Protein AF-A0AAV8WNH9-F1 (afdb_monomer_lite)

Foldseek 3Di:
DVQVVLLVCLVPPQLVCCVVVPVVVCPPPPDQHDPVSLVSNLVSCLVVLVLVCLLVSLVSCVVVVVLVPVVNLVSSVCSCPVHDHDPDPVSNVSVVVSVVVNVVVVVVVVVVVVVVVD

pLDDT: mean 90.78, std 8.27, ran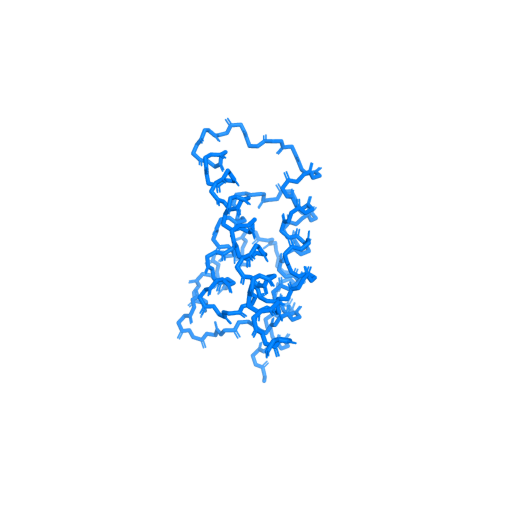ge [50.5, 96.81]

Organism: NCBI:txid1586634

InterPro domains:
  IPR037387 Pentatricopeptide repeat domain-containing protein 3 [PTHR16276] (3-113)

Secondary structure (DSSP, 8-state):
-HHHHHHHHHHHS-HHHIIIIIIHHHTTTT----HHHHHHHHHHHHHTT-GGGHHHHHHHHHHTTGGG-HHHHHHHHHHHHHSPPPSSHHHHHHHHHHHHHHHHHHHHHHHHHHHTT-

Radius of gyration: 15.32 Å; chains: 1; bounding box: 42×24×42 Å

Sequence (118 aa):
MIRHYFILLITYLPLEEFISEVYNKLVPNIYVPEPGVMNEVLNQVDLNGAIEYIPKLWSDMTIFDHTNRENLIDSILNIMVYNEPPTDPELRERFSYIGWDIYTKIENQNENRFNKLR

Structure (mmCIF, N/CA/C/O backbone):
data_AF-A0AAV8WNH9-F1
#
_entry.id   AF-A0AAV8WNH9-F1
#
loop_
_atom_site.group_PDB
_atom_site.id
_atom_site.type_symbol
_atom_site.label_atom_id
_atom_site.label_alt_id
_atom_site.label_comp_id
_atom_site.label_asym_id
_atom_site.label_entity_id
_atom_site.label_seq_id
_atom_site.pdbx_PDB_ins_code
_atom_site.Cartn_x
_atom_site.Cartn_y
_atom_site.Cartn_z
_atom_site.occupancy
_atom_site.B_iso_or_equiv
_atom_site.auth_seq_id
_atom_site.auth_comp_id
_atom_site.auth_asym_id
_atom_site.auth_atom_id
_atom_site.pdbx_PDB_model_num
ATOM 1 N N . MET A 1 1 ? -10.348 -9.939 -17.612 1.00 60.88 1 MET A N 1
ATOM 2 C CA . MET A 1 1 ? -9.156 -9.861 -18.491 1.00 60.88 1 MET A CA 1
ATOM 3 C C . MET A 1 1 ? -8.042 -9.009 -17.892 1.00 60.88 1 MET A C 1
ATOM 5 O O . MET A 1 1 ? -6.914 -9.476 -17.898 1.00 60.88 1 MET A O 1
ATOM 9 N N . ILE A 1 2 ? -8.340 -7.834 -17.320 1.00 79.00 2 ILE A N 1
ATOM 10 C CA . ILE A 1 2 ? -7.322 -6.900 -16.794 1.00 79.00 2 ILE A CA 1
ATOM 11 C C . ILE A 1 2 ? -6.476 -7.507 -15.660 1.00 79.00 2 ILE A C 1
ATOM 13 O O . ILE A 1 2 ? -5.259 -7.401 -15.717 1.00 79.00 2 ILE A O 1
ATOM 17 N N . ARG A 1 3 ? -7.079 -8.251 -14.718 1.00 86.94 3 ARG A N 1
ATOM 18 C CA . ARG A 1 3 ? -6.359 -8.948 -13.632 1.00 86.94 3 ARG A CA 1
ATOM 19 C C . ARG A 1 3 ? -5.139 -9.753 -14.094 1.00 86.94 3 ARG A C 1
ATOM 21 O O . ARG A 1 3 ? -4.051 -9.574 -13.567 1.00 86.94 3 ARG A O 1
ATOM 28 N N . HIS A 1 4 ? -5.316 -10.665 -15.054 1.00 87.81 4 HIS A N 1
ATOM 29 C CA . HIS A 1 4 ? -4.229 -11.551 -15.497 1.00 87.81 4 HIS A CA 1
ATOM 30 C C . HIS A 1 4 ? -3.116 -10.771 -16.193 1.00 87.81 4 HIS A C 1
ATOM 32 O O . HIS A 1 4 ? -1.948 -11.059 -15.976 1.00 87.81 4 HIS A O 1
ATOM 38 N N . TYR A 1 5 ? -3.482 -9.762 -16.985 1.00 89.56 5 TYR A N 1
ATOM 39 C CA . TYR A 1 5 ? -2.516 -8.868 -17.610 1.00 89.56 5 TYR A CA 1
ATOM 40 C C . TYR A 1 5 ? -1.720 -8.084 -16.559 1.00 89.56 5 TYR A C 1
ATOM 42 O O . TYR A 1 5 ? -0.500 -8.056 -16.614 1.00 89.56 5 TYR A O 1
ATOM 50 N N . PHE A 1 6 ? -2.396 -7.533 -15.551 1.00 92.56 6 PHE A N 1
ATOM 51 C CA . PHE A 1 6 ? -1.770 -6.787 -14.461 1.00 92.56 6 PHE A CA 1
ATOM 52 C C . PHE A 1 6 ? -0.798 -7.649 -13.641 1.00 92.56 6 PHE A C 1
ATOM 54 O O . PHE A 1 6 ? 0.304 -7.204 -13.338 1.00 92.56 6 PHE A O 1
ATOM 61 N N . ILE A 1 7 ? -1.176 -8.900 -13.347 1.00 92.00 7 ILE A N 1
ATOM 62 C CA . ILE A 1 7 ? -0.295 -9.873 -12.682 1.00 92.00 7 ILE A CA 1
ATOM 63 C C . ILE A 1 7 ? 0.932 -10.178 -13.549 1.00 92.00 7 ILE A C 1
ATOM 65 O O . ILE A 1 7 ? 2.043 -10.186 -13.044 1.00 92.00 7 ILE A O 1
ATOM 69 N N . LEU A 1 8 ? 0.767 -10.390 -14.859 1.00 93.81 8 LEU A N 1
ATOM 70 C CA . LEU A 1 8 ? 1.924 -10.602 -15.734 1.00 93.81 8 LEU A CA 1
ATOM 71 C C . LEU A 1 8 ? 2.872 -9.397 -15.698 1.00 93.81 8 LEU A C 1
ATOM 73 O O . LEU A 1 8 ? 4.078 -9.574 -15.579 1.00 93.81 8 LEU A O 1
ATOM 77 N N . LEU A 1 9 ? 2.341 -8.175 -15.750 1.00 94.94 9 LEU A N 1
ATOM 78 C CA . LEU A 1 9 ? 3.179 -6.980 -15.718 1.00 94.94 9 LEU A CA 1
ATOM 79 C C . LEU A 1 9 ? 3.977 -6.868 -14.420 1.00 94.94 9 LEU A C 1
ATOM 81 O O . LEU A 1 9 ? 5.172 -6.616 -14.489 1.00 94.94 9 LEU A O 1
ATOM 85 N N . ILE A 1 10 ? 3.363 -7.106 -13.260 1.00 94.38 10 ILE A N 1
ATOM 86 C CA . ILE A 1 10 ? 4.101 -7.009 -11.997 1.00 94.38 10 ILE A CA 1
ATOM 87 C C . ILE A 1 10 ? 5.125 -8.134 -11.808 1.00 94.38 10 ILE A C 1
ATOM 89 O O . ILE A 1 10 ? 6.139 -7.942 -11.152 1.00 94.38 10 ILE A O 1
ATOM 93 N N . THR A 1 11 ? 4.886 -9.304 -12.402 1.00 92.56 11 THR A N 1
ATOM 94 C CA . THR A 1 11 ? 5.839 -10.419 -12.352 1.00 92.56 11 THR A CA 1
ATOM 95 C C . THR A 1 11 ? 7.054 -10.197 -13.257 1.00 92.56 11 THR A C 1
ATOM 97 O O . THR A 1 11 ? 8.135 -10.686 -12.940 1.00 92.56 11 THR A O 1
ATOM 100 N N . TYR A 1 12 ? 6.890 -9.520 -14.399 1.00 93.31 12 TYR A N 1
ATOM 101 C CA . TYR A 1 12 ? 7.931 -9.450 -15.435 1.00 93.31 12 TYR A CA 1
ATOM 102 C C . TYR A 1 12 ? 8.578 -8.074 -15.614 1.00 93.31 12 TYR A C 1
ATOM 104 O O . TYR A 1 12 ? 9.650 -8.004 -16.215 1.00 93.31 12 TYR A O 1
ATOM 112 N N . LEU A 1 13 ? 7.962 -6.995 -15.130 1.00 94.94 13 LEU A N 1
ATOM 113 C CA . LEU A 1 13 ? 8.575 -5.670 -15.142 1.00 94.94 13 LEU A CA 1
ATOM 114 C C . LEU A 1 13 ? 9.360 -5.425 -13.846 1.00 94.94 13 LEU A C 1
ATOM 116 O O . LEU A 1 13 ? 8.938 -5.885 -12.783 1.00 94.94 13 LEU A O 1
ATOM 120 N N . PRO A 1 14 ? 10.458 -4.652 -13.898 1.00 95.75 14 PRO A N 1
ATOM 121 C CA . PRO A 1 14 ? 11.047 -4.068 -12.699 1.00 95.75 14 PRO A CA 1
ATOM 122 C C . PRO A 1 14 ? 9.987 -3.318 -11.882 1.00 95.75 14 PRO A C 1
ATOM 124 O O . PRO A 1 14 ? 9.134 -2.639 -12.457 1.00 95.75 14 PRO A O 1
ATOM 127 N N . LEU A 1 15 ? 10.048 -3.404 -10.548 1.00 96.00 15 LEU A N 1
ATOM 128 C CA . LEU A 1 15 ? 9.020 -2.826 -9.674 1.00 96.00 15 LEU A CA 1
ATOM 129 C C . LEU A 1 15 ? 8.806 -1.327 -9.931 1.00 96.00 15 LEU A C 1
ATOM 131 O O . LEU A 1 15 ? 7.669 -0.882 -10.049 1.00 96.00 15 LEU A O 1
ATOM 135 N N . GLU A 1 16 ? 9.885 -0.557 -10.063 1.00 95.69 16 GLU A N 1
ATOM 136 C CA . GLU A 1 16 ? 9.816 0.883 -10.334 1.00 95.69 16 GLU A CA 1
ATOM 137 C C . GLU A 1 16 ? 9.108 1.187 -11.668 1.00 95.69 16 GLU A C 1
ATOM 139 O O . GLU A 1 16 ? 8.245 2.069 -11.737 1.00 95.69 16 GLU A O 1
ATOM 144 N N . GLU A 1 17 ? 9.411 0.414 -12.717 1.00 96.69 17 GLU A N 1
ATOM 145 C CA . GLU A 1 17 ? 8.765 0.536 -14.029 1.00 96.69 17 GLU A CA 1
ATOM 146 C C . GLU A 1 17 ? 7.283 0.167 -13.931 1.00 96.69 17 GLU A C 1
ATOM 148 O O . GLU A 1 17 ? 6.419 0.906 -14.399 1.00 96.69 17 GLU A O 1
ATOM 153 N N . PHE A 1 18 ? 6.956 -0.932 -13.251 1.00 96.81 18 PHE A N 1
ATOM 154 C CA . PHE A 1 18 ? 5.571 -1.316 -13.014 1.00 96.81 18 PHE A CA 1
ATOM 155 C C . PHE A 1 18 ? 4.795 -0.220 -12.267 1.00 96.81 18 PHE A C 1
ATOM 157 O O . PHE A 1 18 ? 3.683 0.135 -12.667 1.00 96.81 18 PHE A O 1
ATOM 164 N N . ILE A 1 19 ? 5.362 0.344 -11.199 1.00 96.06 19 ILE A N 1
ATOM 165 C CA . ILE A 1 19 ? 4.686 1.373 -10.407 1.00 96.06 19 ILE A CA 1
ATOM 166 C C . ILE A 1 19 ? 4.431 2.628 -11.251 1.00 96.06 19 ILE A C 1
ATOM 168 O O . ILE A 1 19 ? 3.303 3.129 -11.288 1.00 96.06 19 ILE A O 1
ATOM 172 N N . SER A 1 20 ? 5.452 3.121 -11.950 1.00 95.50 20 SER A N 1
ATOM 173 C CA . SER A 1 20 ? 5.386 4.364 -12.727 1.00 95.50 20 SER A CA 1
ATOM 174 C C . SER A 1 20 ? 4.552 4.237 -14.006 1.00 95.50 20 SER A C 1
ATOM 176 O O . SER A 1 20 ? 3.688 5.079 -14.273 1.00 95.50 20 SER A O 1
ATOM 178 N N . GLU A 1 21 ? 4.753 3.168 -14.774 1.00 95.00 21 GLU A N 1
ATOM 179 C CA . GLU A 1 21 ? 4.173 3.017 -16.107 1.00 95.00 21 GLU A CA 1
ATOM 180 C C . GLU A 1 21 ? 2.825 2.294 -16.113 1.00 95.00 21 GLU A C 1
ATOM 182 O O . GLU A 1 21 ? 2.050 2.466 -17.058 1.00 95.00 21 GLU A O 1
ATOM 187 N N . VAL A 1 22 ? 2.515 1.523 -15.066 1.00 94.62 22 VAL A N 1
ATOM 188 C CA . VAL A 1 22 ? 1.311 0.683 -15.007 1.00 94.62 22 VAL A CA 1
ATOM 189 C C . VAL A 1 22 ? 0.431 1.067 -13.825 1.00 94.62 22 VAL A C 1
ATOM 191 O O . VAL A 1 22 ? -0.684 1.554 -14.026 1.00 94.62 22 VAL A O 1
ATOM 194 N N . TYR A 1 23 ? 0.910 0.868 -12.595 1.00 95.31 23 TYR A N 1
ATOM 195 C CA . TYR A 1 23 ? 0.093 1.016 -11.393 1.00 95.31 23 TYR A CA 1
ATOM 196 C C . TYR A 1 23 ? -0.454 2.441 -11.267 1.00 95.31 23 TYR A C 1
ATOM 198 O O . TYR A 1 23 ? -1.664 2.620 -11.183 1.00 95.31 23 TYR A O 1
ATOM 206 N N . ASN A 1 24 ? 0.400 3.463 -11.355 1.00 94.44 24 ASN A N 1
ATOM 207 C CA . ASN A 1 24 ? -0.003 4.864 -11.187 1.00 94.44 24 ASN A CA 1
ATOM 208 C C . ASN A 1 24 ? -0.914 5.390 -12.305 1.00 94.44 24 ASN A C 1
ATOM 210 O O . ASN A 1 24 ? -1.656 6.348 -12.094 1.00 94.44 24 ASN A O 1
ATOM 214 N N . LYS A 1 25 ? -0.864 4.786 -13.499 1.00 93.75 25 LYS A N 1
ATOM 215 C CA . LYS A 1 25 ? -1.727 5.176 -14.625 1.00 93.75 25 LYS A CA 1
ATOM 216 C C . LYS A 1 25 ? -3.097 4.517 -14.548 1.00 93.75 25 LYS A C 1
ATOM 218 O O . LYS A 1 25 ? -4.090 5.121 -14.948 1.00 93.75 25 LYS A O 1
ATOM 223 N N . LEU A 1 26 ? -3.149 3.277 -14.063 1.00 92.12 26 LEU A N 1
ATOM 224 C CA . LEU A 1 26 ? -4.381 2.497 -14.014 1.00 92.12 26 LEU A CA 1
ATOM 225 C C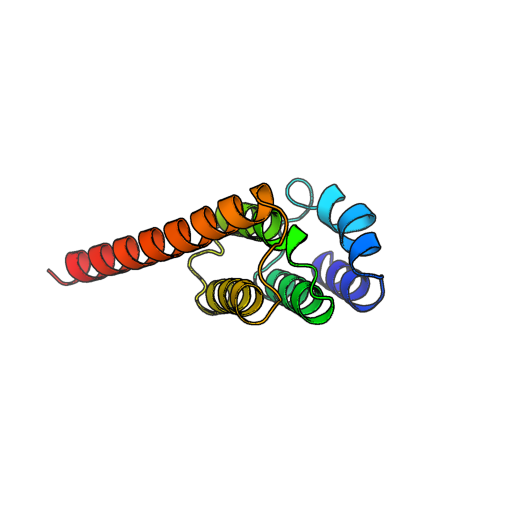 . LEU A 1 26 ? -5.129 2.660 -12.686 1.00 92.12 26 LEU A C 1
ATOM 227 O O . LEU A 1 26 ? -6.356 2.731 -12.686 1.00 92.12 26 LEU A O 1
ATOM 231 N N . VAL A 1 27 ? -4.421 2.737 -11.565 1.00 91.94 27 VAL A N 1
ATOM 232 C CA . VAL A 1 27 ? -4.989 2.795 -10.214 1.00 91.94 27 VAL A CA 1
ATOM 233 C C . VAL A 1 27 ? -4.949 4.243 -9.705 1.00 91.94 27 VAL A C 1
ATOM 235 O O . VAL A 1 27 ? -3.899 4.881 -9.785 1.00 91.94 27 VAL A O 1
ATOM 238 N N . PRO A 1 28 ? -6.051 4.797 -9.163 1.00 88.62 28 PRO A N 1
ATOM 239 C CA . PRO A 1 28 ? -7.335 4.142 -8.877 1.00 88.62 28 PRO A CA 1
ATOM 240 C C . PRO A 1 28 ? -8.389 4.270 -9.994 1.00 88.62 28 PRO A C 1
ATOM 242 O O . PRO A 1 28 ? -9.470 3.701 -9.884 1.00 88.62 28 PRO A O 1
ATOM 245 N N . ASN A 1 29 ? -8.117 5.046 -11.047 1.00 88.00 29 ASN A N 1
ATOM 246 C CA . ASN A 1 29 ? -9.170 5.584 -11.920 1.00 88.00 29 ASN A CA 1
ATOM 247 C C . ASN A 1 29 ? -9.699 4.610 -12.988 1.00 88.00 29 ASN A C 1
ATOM 249 O O . ASN A 1 29 ? -10.836 4.745 -13.432 1.00 88.00 29 ASN A O 1
ATOM 253 N N . ILE A 1 30 ? -8.872 3.669 -13.444 1.00 88.81 30 ILE A N 1
ATOM 254 C CA . ILE A 1 30 ? -9.176 2.743 -14.550 1.00 88.81 30 ILE A CA 1
ATOM 255 C C . ILE A 1 30 ? -9.358 1.317 -14.024 1.00 88.81 30 ILE A C 1
ATOM 257 O O . ILE A 1 30 ? -10.143 0.540 -14.569 1.00 88.81 30 ILE A O 1
ATOM 261 N N . TYR A 1 31 ? -8.632 0.960 -12.968 1.00 89.50 31 TYR A N 1
ATOM 262 C CA . TYR A 1 31 ? -8.628 -0.376 -12.400 1.00 89.50 31 TYR A CA 1
ATOM 263 C C . TYR A 1 31 ? -8.517 -0.326 -10.878 1.00 89.50 31 TYR A C 1
ATOM 265 O O . TYR A 1 31 ? -7.671 0.376 -10.328 1.00 89.50 31 TYR A O 1
ATOM 273 N N . VAL A 1 32 ? -9.357 -1.122 -10.217 1.00 91.88 32 VAL A N 1
ATOM 274 C CA . VAL A 1 32 ? -9.292 -1.386 -8.779 1.00 91.88 32 VAL A CA 1
ATOM 275 C C . VAL A 1 32 ? -8.738 -2.800 -8.599 1.00 91.88 32 VAL A C 1
ATOM 277 O O . VAL A 1 32 ? -9.438 -3.756 -8.947 1.00 91.88 32 VAL A O 1
ATOM 280 N N . PRO A 1 33 ? -7.499 -2.965 -8.103 1.00 92.12 33 PRO A N 1
ATOM 281 C CA . PRO A 1 33 ? -6.913 -4.287 -7.933 1.00 92.12 33 PRO A CA 1
ATOM 282 C C . PRO A 1 33 ? -7.694 -5.125 -6.914 1.00 92.12 33 PRO A C 1
ATOM 284 O O . PRO A 1 33 ? -8.023 -4.656 -5.819 1.00 92.12 33 PRO A O 1
ATOM 287 N N . GLU A 1 34 ? -7.979 -6.389 -7.247 1.00 92.06 34 GLU A N 1
ATOM 288 C CA . GLU A 1 34 ? -8.583 -7.307 -6.280 1.00 92.06 34 GLU A CA 1
ATOM 289 C C . GLU A 1 34 ? -7.590 -7.625 -5.144 1.00 92.06 34 GLU A C 1
ATOM 291 O O . GLU A 1 34 ? -6.377 -7.528 -5.350 1.00 92.06 34 GLU A O 1
ATOM 296 N N . PRO A 1 35 ? -8.053 -8.089 -3.966 1.00 92.31 35 PRO A N 1
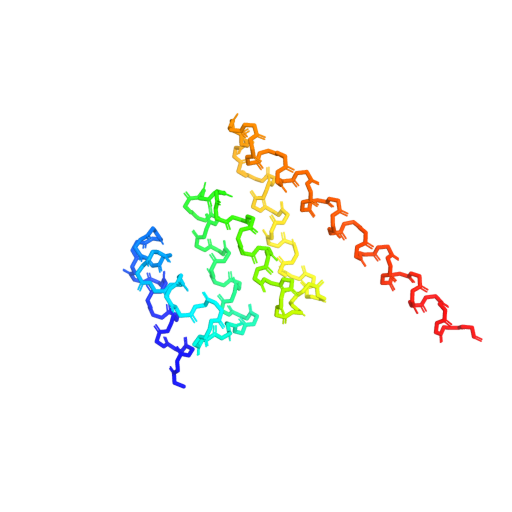ATOM 297 C CA . PRO A 1 35 ? -7.175 -8.352 -2.823 1.00 92.31 35 PRO A CA 1
ATOM 298 C C . PRO A 1 35 ? -5.970 -9.244 -3.145 1.00 92.31 35 PRO A C 1
ATOM 300 O O . PRO A 1 35 ? -4.866 -8.985 -2.683 1.00 92.31 35 PRO A O 1
ATOM 303 N N . GLY A 1 36 ? -6.155 -10.274 -3.977 1.00 92.00 36 GLY A N 1
ATOM 304 C CA . GLY A 1 36 ? -5.055 -11.152 -4.385 1.00 92.00 36 GLY A CA 1
ATOM 305 C C . GLY A 1 36 ? -4.014 -10.461 -5.272 1.00 92.00 36 GLY A C 1
ATOM 306 O O . GLY A 1 36 ? -2.841 -10.801 -5.197 1.00 92.00 36 GLY A O 1
ATOM 307 N N . VAL A 1 37 ? -4.425 -9.481 -6.083 1.00 93.50 37 VAL A N 1
ATOM 308 C CA . VAL A 1 37 ? -3.498 -8.665 -6.881 1.00 93.50 37 VAL A CA 1
ATOM 309 C C . VAL A 1 37 ? -2.770 -7.672 -5.988 1.00 93.50 37 VAL A C 1
ATOM 311 O O . VAL A 1 37 ? -1.561 -7.539 -6.118 1.00 93.50 37 VAL A O 1
ATOM 314 N N . MET A 1 38 ? -3.469 -7.028 -5.046 1.00 95.19 38 MET A N 1
ATOM 315 C CA . MET A 1 38 ? -2.810 -6.171 -4.054 1.00 95.19 38 MET A CA 1
ATOM 316 C C . MET A 1 38 ? -1.775 -6.937 -3.240 1.00 95.19 38 MET A C 1
ATOM 318 O O . MET A 1 38 ? -0.696 -6.412 -2.996 1.00 95.19 38 MET A O 1
ATOM 322 N N . ASN A 1 39 ? -2.068 -8.182 -2.864 1.00 94.75 39 ASN A N 1
ATOM 323 C CA . ASN A 1 39 ? -1.103 -9.011 -2.157 1.00 94.75 39 ASN A CA 1
ATOM 324 C C . ASN A 1 39 ? 0.159 -9.262 -2.993 1.00 94.75 39 ASN A C 1
ATOM 326 O O . ASN A 1 39 ? 1.258 -9.182 -2.464 1.00 94.75 39 ASN A O 1
ATOM 330 N N . GLU A 1 40 ? 0.014 -9.514 -4.297 1.00 94.94 40 GLU A N 1
ATOM 331 C CA . GLU A 1 40 ? 1.168 -9.648 -5.193 1.00 94.94 40 GLU A CA 1
ATOM 332 C C . GLU A 1 40 ? 1.967 -8.340 -5.284 1.00 94.94 40 GLU A C 1
ATOM 334 O O . GLU A 1 40 ? 3.191 -8.370 -5.242 1.00 94.94 40 GLU A O 1
ATOM 339 N N . VAL A 1 41 ? 1.292 -7.185 -5.321 1.00 96.38 41 VAL A N 1
ATOM 340 C CA . VAL A 1 41 ? 1.962 -5.873 -5.280 1.00 96.38 41 VAL A CA 1
ATOM 341 C C . VAL A 1 41 ? 2.777 -5.698 -4.006 1.00 96.38 41 VAL A C 1
ATOM 343 O O . VAL A 1 41 ? 3.943 -5.321 -4.079 1.00 96.38 41 VAL A O 1
ATOM 346 N N . LEU A 1 42 ? 2.193 -6.015 -2.852 1.00 96.69 42 LEU A N 1
ATOM 347 C CA . LEU A 1 42 ? 2.885 -5.936 -1.567 1.00 96.69 42 LEU A CA 1
ATOM 348 C C . LEU A 1 42 ? 4.072 -6.901 -1.500 1.00 96.69 42 LEU A C 1
ATOM 350 O O . LEU A 1 42 ? 5.144 -6.498 -1.063 1.00 96.69 42 LEU A O 1
ATOM 354 N N . ASN A 1 43 ? 3.916 -8.129 -2.000 1.00 95.56 43 ASN A N 1
ATOM 355 C CA . ASN A 1 43 ? 5.008 -9.099 -2.064 1.00 95.56 43 ASN A CA 1
ATOM 356 C C . ASN A 1 43 ? 6.185 -8.573 -2.894 1.00 95.56 43 ASN A C 1
ATOM 358 O O . ASN A 1 43 ? 7.332 -8.692 -2.479 1.00 95.56 43 ASN A O 1
ATOM 362 N N . GLN A 1 44 ? 5.918 -7.978 -4.059 1.00 96.19 44 GLN A N 1
ATOM 363 C CA . GLN A 1 44 ? 6.981 -7.422 -4.897 1.00 96.19 44 GLN A CA 1
ATOM 364 C C . GLN A 1 44 ? 7.649 -6.214 -4.234 1.00 96.19 44 GLN A C 1
ATOM 366 O O . GLN A 1 44 ? 8.867 -6.080 -4.317 1.00 96.19 44 GLN A O 1
ATOM 371 N N . VAL A 1 45 ? 6.893 -5.371 -3.527 1.00 96.31 45 VAL A N 1
ATOM 372 C CA . VAL A 1 45 ? 7.463 -4.278 -2.722 1.00 96.31 45 VAL A CA 1
ATOM 373 C C . VAL A 1 45 ? 8.395 -4.807 -1.635 1.00 96.31 45 VAL A C 1
ATOM 375 O O . VAL A 1 45 ? 9.506 -4.298 -1.511 1.00 96.31 45 VAL A O 1
ATOM 378 N N . ASP A 1 46 ? 7.977 -5.841 -0.905 1.00 95.50 46 ASP A N 1
ATOM 379 C CA . ASP A 1 46 ? 8.786 -6.463 0.147 1.00 95.50 46 ASP A CA 1
ATOM 380 C C . ASP A 1 46 ? 10.086 -7.054 -0.411 1.00 95.50 46 ASP A C 1
ATOM 382 O O . ASP A 1 46 ? 11.177 -6.753 0.064 1.00 95.50 46 ASP A O 1
ATOM 386 N N . LEU A 1 47 ? 9.987 -7.824 -1.501 1.00 94.44 47 LEU A N 1
ATOM 387 C CA . LEU A 1 47 ? 11.138 -8.453 -2.157 1.00 94.44 47 LEU A CA 1
ATOM 388 C C . LEU A 1 47 ? 12.182 -7.444 -2.650 1.00 94.44 47 LEU A C 1
ATOM 390 O O . LEU A 1 47 ? 13.365 -7.775 -2.719 1.00 94.44 47 LEU A O 1
ATOM 394 N N . ASN A 1 48 ? 11.750 -6.235 -3.013 1.00 94.56 48 ASN A N 1
ATOM 395 C CA . ASN A 1 48 ? 12.632 -5.164 -3.474 1.00 94.56 48 ASN A CA 1
ATOM 396 C C . ASN A 1 48 ? 13.040 -4.199 -2.346 1.00 94.56 48 ASN A C 1
ATOM 398 O O . ASN A 1 48 ? 13.817 -3.283 -2.602 1.00 94.56 48 ASN A O 1
ATOM 402 N N . GLY A 1 49 ? 12.514 -4.365 -1.127 1.00 93.19 49 GLY A N 1
ATOM 403 C CA . GLY A 1 49 ? 12.721 -3.436 -0.014 1.00 93.19 49 GLY A CA 1
ATOM 404 C C . GLY A 1 49 ? 12.236 -2.008 -0.289 1.00 93.19 49 GLY A C 1
ATOM 405 O O . GLY A 1 49 ? 12.728 -1.060 0.321 1.00 93.19 49 GLY A O 1
ATOM 406 N N . ALA A 1 50 ? 11.283 -1.839 -1.212 1.00 94.69 50 ALA A N 1
ATOM 407 C CA . ALA A 1 50 ? 10.839 -0.543 -1.729 1.00 94.69 50 ALA A CA 1
ATOM 408 C C . ALA A 1 50 ? 9.761 0.100 -0.835 1.00 94.69 50 ALA A C 1
ATOM 410 O O . ALA A 1 50 ? 8.618 0.360 -1.239 1.00 94.69 50 ALA A O 1
ATOM 411 N N . ILE A 1 51 ? 10.120 0.305 0.432 1.00 95.62 51 ILE A N 1
ATOM 412 C CA . ILE A 1 51 ? 9.240 0.774 1.509 1.00 95.62 51 ILE A CA 1
ATOM 413 C C . ILE A 1 51 ? 8.587 2.139 1.232 1.00 95.62 51 ILE A C 1
ATOM 415 O O . ILE A 1 51 ? 7.538 2.452 1.800 1.00 95.62 51 ILE A O 1
ATOM 419 N N . GLU A 1 52 ? 9.151 2.942 0.331 1.00 95.38 52 GLU A N 1
ATOM 420 C CA . GLU A 1 52 ? 8.622 4.233 -0.108 1.00 95.38 52 GLU A CA 1
ATOM 421 C C . GLU A 1 52 ? 7.236 4.140 -0.764 1.00 95.38 52 GLU A C 1
ATOM 423 O O . GLU A 1 52 ? 6.476 5.113 -0.744 1.00 95.38 52 GLU A O 1
ATOM 428 N N . TYR A 1 53 ? 6.863 2.974 -1.303 1.00 96.50 53 TYR A N 1
ATOM 429 C CA . TYR A 1 53 ? 5.556 2.775 -1.932 1.00 96.50 53 TYR A CA 1
ATOM 430 C C . TYR A 1 53 ? 4.443 2.441 -0.929 1.00 96.50 53 TYR A C 1
ATOM 432 O O . TYR A 1 53 ? 3.261 2.605 -1.249 1.00 96.50 53 TYR A O 1
ATOM 440 N N . ILE A 1 54 ? 4.786 2.046 0.302 1.00 96.69 54 ILE A N 1
ATOM 441 C CA . ILE A 1 54 ? 3.820 1.611 1.323 1.00 96.69 54 ILE A CA 1
ATOM 442 C C . ILE A 1 54 ? 2.743 2.657 1.636 1.00 96.69 54 ILE A C 1
ATOM 444 O O . ILE A 1 54 ? 1.566 2.288 1.639 1.00 96.69 54 ILE A O 1
ATOM 448 N N . PRO A 1 55 ? 3.051 3.958 1.820 1.00 96.31 55 PRO A N 1
ATOM 449 C CA . PRO A 1 55 ? 2.016 4.946 2.116 1.00 96.31 55 PRO A CA 1
ATOM 450 C C . PRO A 1 55 ? 0.973 5.083 1.007 1.00 96.31 55 PRO A C 1
ATOM 452 O O . PRO A 1 55 ? -0.217 5.242 1.288 1.00 96.31 55 PRO A O 1
ATOM 455 N N . LYS A 1 56 ? 1.400 4.983 -0.257 1.00 95.62 56 LYS A N 1
ATOM 456 C CA . LYS A 1 56 ? 0.476 5.018 -1.390 1.00 95.62 56 LYS A CA 1
ATOM 457 C C . LYS A 1 56 ? -0.400 3.766 -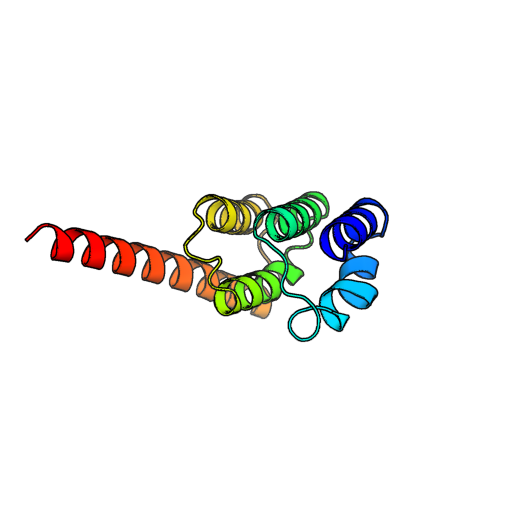1.418 1.00 95.62 56 LYS A C 1
ATOM 459 O O . LYS A 1 56 ? -1.614 3.887 -1.552 1.00 95.62 56 LYS A O 1
ATOM 464 N N . LEU A 1 57 ? 0.200 2.586 -1.260 1.00 96.44 57 LEU A N 1
ATOM 465 C CA . LEU A 1 57 ? -0.535 1.320 -1.280 1.00 96.44 57 LEU A CA 1
ATOM 466 C C . LEU A 1 57 ? -1.534 1.221 -0.120 1.00 96.44 57 LEU A C 1
ATOM 468 O O . LEU A 1 57 ? -2.659 0.776 -0.334 1.00 96.44 57 LEU A O 1
ATOM 472 N N . TRP A 1 58 ? -1.180 1.711 1.072 1.00 96.69 58 TRP A N 1
ATOM 473 C CA . TRP A 1 58 ? -2.107 1.816 2.202 1.00 96.69 58 TRP A CA 1
ATOM 474 C C . TRP A 1 58 ? -3.298 2.733 1.900 1.00 96.69 58 TRP A C 1
ATOM 476 O O . TRP A 1 58 ? -4.449 2.387 2.185 1.00 96.69 58 TRP A O 1
ATOM 486 N N . SER A 1 59 ? -3.034 3.898 1.299 1.00 95.12 59 SER A N 1
ATOM 487 C CA . SER A 1 59 ? -4.086 4.835 0.898 1.00 95.12 59 SER A CA 1
ATOM 488 C C . SER A 1 59 ? -5.043 4.197 -0.110 1.00 95.12 59 SER A C 1
ATOM 490 O O . SER A 1 59 ? -6.256 4.218 0.104 1.00 95.12 59 SER A O 1
ATOM 492 N N . ASP A 1 60 ? -4.507 3.550 -1.145 1.00 95.12 60 ASP A N 1
ATOM 493 C CA . ASP A 1 60 ? -5.303 2.848 -2.151 1.00 95.12 60 ASP A CA 1
ATOM 494 C C . ASP A 1 60 ? -6.121 1.705 -1.511 1.00 95.12 60 ASP A C 1
ATOM 496 O O . ASP A 1 60 ? -7.326 1.602 -1.736 1.00 95.12 60 ASP A O 1
ATOM 500 N N . MET A 1 61 ? -5.521 0.896 -0.628 1.00 95.06 61 MET A N 1
ATOM 501 C CA . MET A 1 61 ? -6.233 -0.150 0.124 1.00 95.06 61 MET A CA 1
ATOM 502 C C . MET A 1 61 ? -7.372 0.400 0.984 1.00 95.06 61 MET A C 1
ATOM 504 O O . MET A 1 61 ? -8.419 -0.239 1.091 1.00 95.06 61 MET A O 1
ATOM 508 N N . THR A 1 62 ? -7.183 1.572 1.590 1.00 93.50 62 THR A N 1
ATOM 509 C CA . THR A 1 62 ? -8.220 2.247 2.379 1.00 93.50 62 THR A CA 1
ATOM 510 C C . THR A 1 62 ? -9.367 2.725 1.492 1.00 93.50 62 THR A C 1
ATOM 512 O O . THR A 1 62 ? -10.527 2.528 1.846 1.00 93.50 62 THR A O 1
ATOM 515 N N . ILE A 1 63 ? -9.063 3.291 0.319 1.00 92.25 63 ILE A N 1
ATOM 516 C CA . ILE A 1 63 ? -10.067 3.725 -0.667 1.00 92.25 63 ILE A CA 1
ATOM 517 C C . ILE A 1 63 ? -10.881 2.532 -1.188 1.00 92.25 63 ILE A C 1
ATOM 519 O O . ILE A 1 63 ? -12.084 2.655 -1.415 1.00 92.25 63 ILE A O 1
ATOM 523 N N . PHE A 1 64 ? -10.244 1.373 -1.359 1.00 90.94 64 PHE A N 1
ATOM 524 C CA . PHE A 1 64 ? -10.879 0.166 -1.895 1.00 90.94 64 PHE A CA 1
ATOM 525 C C . PHE A 1 64 ? -11.534 -0.736 -0.839 1.00 90.94 64 PHE A C 1
ATOM 527 O O . PHE A 1 64 ? -11.991 -1.824 -1.184 1.00 90.94 64 PHE A O 1
ATOM 534 N N . ASP A 1 65 ? -11.585 -0.304 0.426 1.00 89.38 65 ASP A N 1
ATOM 535 C CA . ASP A 1 65 ? -12.114 -1.077 1.563 1.00 89.38 65 ASP A CA 1
ATOM 536 C C . ASP A 1 65 ? -11.431 -2.452 1.756 1.00 89.38 65 ASP A C 1
ATOM 538 O O . ASP A 1 65 ? -12.006 -3.429 2.245 1.00 89.38 65 ASP A O 1
ATOM 542 N N . HIS A 1 66 ? -10.143 -2.534 1.407 1.00 89.56 66 HIS A N 1
ATOM 543 C CA . HIS A 1 66 ? -9.313 -3.720 1.646 1.00 89.56 66 HIS A CA 1
ATOM 544 C C . HIS A 1 66 ? -8.796 -3.798 3.087 1.00 89.56 66 HIS A C 1
ATOM 546 O O . HIS A 1 66 ? -8.244 -4.820 3.486 1.00 89.56 66 HIS A O 1
ATOM 552 N N . THR A 1 67 ? -9.024 -2.767 3.907 1.00 84.25 67 THR A N 1
ATOM 553 C CA . THR A 1 67 ? -8.549 -2.687 5.301 1.00 84.25 67 THR A CA 1
ATOM 554 C C . THR A 1 67 ? -9.295 -3.600 6.280 1.00 84.25 67 THR A C 1
ATOM 556 O O . THR A 1 67 ? -8.997 -3.597 7.465 1.00 84.25 67 THR A O 1
ATOM 559 N N . ASN A 1 68 ? -10.265 -4.391 5.817 1.00 85.12 68 ASN A N 1
ATOM 560 C CA . ASN A 1 68 ? -10.898 -5.450 6.618 1.00 85.12 68 ASN A CA 1
ATOM 561 C C . ASN A 1 68 ? -10.254 -6.831 6.382 1.00 85.12 68 ASN A C 1
ATOM 563 O O . ASN A 1 68 ? -10.700 -7.834 6.938 1.00 85.12 68 ASN A O 1
ATOM 567 N N . ARG A 1 69 ? -9.246 -6.908 5.505 1.00 89.00 69 ARG A N 1
ATOM 568 C CA . ARG A 1 69 ? -8.533 -8.139 5.158 1.00 89.00 69 ARG A CA 1
ATOM 569 C C . ARG A 1 69 ? -7.262 -8.233 5.996 1.00 89.00 69 ARG A C 1
ATOM 571 O O . ARG A 1 69 ? -6.259 -7.613 5.653 1.00 89.00 69 ARG A O 1
ATOM 578 N N . GLU A 1 70 ? -7.316 -9.025 7.066 1.00 89.19 70 GLU A N 1
ATOM 579 C CA . GLU A 1 70 ? -6.195 -9.226 8.002 1.00 89.19 70 GLU A CA 1
ATOM 580 C C . GLU A 1 70 ? -4.892 -9.564 7.265 1.00 89.19 70 GLU A C 1
ATOM 582 O O . GLU A 1 70 ? -3.886 -8.905 7.483 1.00 89.19 70 GLU A O 1
ATOM 587 N N . ASN A 1 71 ? -4.939 -10.449 6.265 1.00 92.56 71 ASN A N 1
ATOM 588 C CA . ASN A 1 71 ? -3.758 -10.829 5.489 1.00 92.56 71 ASN A CA 1
ATOM 589 C C . ASN A 1 71 ? -3.064 -9.654 4.772 1.00 92.56 71 ASN A C 1
ATOM 591 O O . ASN A 1 71 ? -1.851 -9.676 4.623 1.00 92.56 71 ASN A O 1
ATOM 595 N N . LEU A 1 72 ? -3.807 -8.644 4.304 1.00 94.31 72 LEU A N 1
ATOM 596 C CA . LEU A 1 72 ? -3.202 -7.479 3.650 1.00 94.31 72 LEU A CA 1
ATOM 597 C C . LEU A 1 72 ? -2.644 -6.483 4.671 1.00 94.31 72 LEU A C 1
ATOM 599 O O . LEU A 1 72 ? -1.627 -5.846 4.405 1.00 94.31 72 LEU A O 1
ATOM 603 N N . ILE A 1 73 ? -3.295 -6.355 5.831 1.00 95.00 73 ILE A N 1
ATOM 604 C CA . ILE A 1 73 ? -2.780 -5.557 6.951 1.00 95.00 73 ILE A CA 1
ATOM 605 C C . ILE A 1 73 ? -1.475 -6.169 7.463 1.00 95.00 73 ILE A C 1
ATOM 607 O O . ILE A 1 73 ? -0.491 -5.451 7.624 1.00 95.00 73 ILE A O 1
ATOM 611 N N . ASP A 1 74 ? -1.451 -7.489 7.648 1.00 94.19 74 ASP A N 1
ATOM 612 C CA . ASP A 1 74 ? -0.267 -8.227 8.080 1.00 94.19 74 ASP A CA 1
ATOM 613 C C . ASP A 1 74 ? 0.887 -8.029 7.096 1.00 94.19 74 ASP A C 1
ATOM 615 O O . ASP A 1 74 ? 2.001 -7.740 7.520 1.00 94.19 74 ASP A O 1
ATOM 619 N N . SER A 1 75 ? 0.632 -8.101 5.783 1.00 95.50 75 SER A N 1
ATOM 620 C CA . SER A 1 75 ? 1.654 -7.819 4.768 1.00 95.50 75 SER A CA 1
ATOM 621 C C . SER A 1 75 ? 2.222 -6.400 4.887 1.00 95.50 75 SER A C 1
ATOM 623 O O . SER A 1 75 ? 3.437 -6.237 4.859 1.00 95.50 75 SER A O 1
ATOM 625 N N . ILE A 1 76 ? 1.382 -5.373 5.078 1.00 95.75 76 ILE A N 1
ATOM 626 C CA . ILE A 1 76 ? 1.850 -3.989 5.286 1.00 95.75 76 ILE A CA 1
ATOM 627 C C . ILE A 1 76 ? 2.732 -3.891 6.537 1.00 95.75 76 ILE A C 1
ATOM 629 O O . ILE A 1 76 ? 3.836 -3.351 6.469 1.00 95.75 76 ILE A O 1
ATOM 633 N N . LEU A 1 77 ? 2.267 -4.425 7.669 1.00 95.12 77 LEU A N 1
ATOM 634 C CA . LEU A 1 77 ? 3.008 -4.380 8.931 1.00 95.12 77 LEU A CA 1
ATOM 635 C C . LEU A 1 77 ? 4.336 -5.136 8.838 1.00 95.12 77 LEU A C 1
ATOM 637 O O . LEU A 1 77 ? 5.356 -4.632 9.304 1.00 95.12 77 LEU A O 1
ATOM 641 N N . ASN A 1 78 ? 4.341 -6.305 8.196 1.00 95.00 78 ASN A N 1
ATOM 642 C CA . ASN A 1 78 ? 5.548 -7.091 7.968 1.00 95.00 78 ASN A CA 1
ATOM 643 C C . ASN A 1 78 ? 6.570 -6.301 7.149 1.00 95.00 78 ASN A C 1
ATOM 645 O O . ASN A 1 78 ? 7.723 -6.209 7.564 1.00 95.00 78 ASN A O 1
ATOM 649 N N . I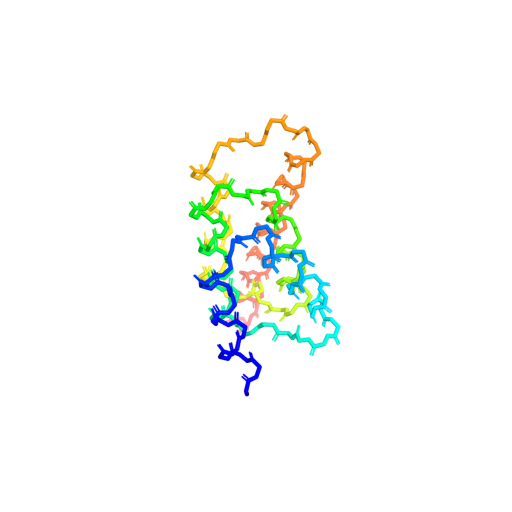LE A 1 79 ? 6.149 -5.653 6.058 1.00 95.69 79 ILE A N 1
ATOM 650 C CA . ILE A 1 79 ? 7.049 -4.818 5.250 1.00 95.69 79 ILE A CA 1
ATOM 651 C C . ILE A 1 79 ? 7.632 -3.685 6.098 1.00 95.69 79 ILE A C 1
ATOM 653 O O . ILE A 1 79 ? 8.836 -3.441 6.050 1.00 95.69 79 ILE A O 1
ATOM 657 N N . MET A 1 80 ? 6.807 -3.021 6.913 1.00 93.62 80 MET A N 1
ATOM 658 C CA . MET A 1 80 ? 7.253 -1.918 7.770 1.00 93.62 80 MET A CA 1
ATOM 659 C C . MET A 1 80 ? 8.246 -2.345 8.863 1.00 93.62 80 MET A C 1
ATOM 661 O O . MET A 1 80 ? 9.035 -1.514 9.307 1.00 93.62 80 MET A O 1
ATOM 665 N N . VAL A 1 81 ? 8.185 -3.598 9.328 1.00 92.19 81 VAL A N 1
ATOM 666 C CA . VAL A 1 81 ? 9.006 -4.112 10.439 1.00 92.19 81 VAL A CA 1
ATOM 667 C C . VAL A 1 81 ? 10.276 -4.812 9.959 1.00 92.19 81 VAL A C 1
ATOM 669 O O . VAL A 1 81 ? 11.318 -4.671 10.597 1.00 92.19 81 VAL A O 1
ATOM 672 N N . TYR A 1 82 ? 10.194 -5.596 8.883 1.00 91.19 82 TYR A N 1
ATOM 673 C CA . TYR A 1 82 ? 11.312 -6.422 8.418 1.00 91.19 82 TYR A CA 1
ATOM 674 C C . TYR A 1 82 ? 12.293 -5.680 7.512 1.00 91.19 82 TYR A C 1
ATOM 676 O O . TYR A 1 82 ? 13.430 -6.128 7.368 1.00 91.19 82 TYR A O 1
ATOM 684 N N . ASN A 1 83 ? 11.887 -4.547 6.941 1.00 89.75 83 ASN A N 1
ATOM 685 C CA . ASN A 1 83 ? 12.779 -3.688 6.172 1.00 89.75 83 ASN A CA 1
ATOM 686 C C . ASN A 1 83 ? 13.486 -2.669 7.071 1.00 89.75 83 ASN A C 1
ATOM 688 O O . ASN A 1 83 ? 13.066 -2.399 8.199 1.00 89.75 83 ASN A O 1
ATOM 692 N N . GLU A 1 84 ? 14.585 -2.100 6.572 1.00 85.38 84 GLU A N 1
ATOM 693 C CA . GLU A 1 84 ? 15.304 -1.067 7.312 1.00 85.38 84 GLU A CA 1
ATOM 694 C C . GLU A 1 84 ? 14.379 0.125 7.612 1.00 85.38 84 GLU A C 1
ATOM 696 O O . GLU A 1 84 ? 13.613 0.551 6.741 1.00 85.38 84 GLU A O 1
ATOM 701 N N . PRO A 1 85 ? 14.433 0.692 8.832 1.00 83.88 85 PRO A N 1
ATOM 702 C CA . PRO A 1 85 ? 13.610 1.839 9.169 1.00 83.88 85 PRO A CA 1
ATOM 703 C C . PRO A 1 85 ? 13.852 2.994 8.187 1.00 83.88 85 PRO A C 1
ATOM 705 O O . PRO A 1 85 ? 15.012 3.292 7.883 1.00 83.88 85 PRO A O 1
ATOM 708 N N . PRO A 1 86 ? 12.797 3.711 7.756 1.00 87.62 86 PRO A N 1
ATOM 709 C CA . PRO A 1 86 ? 12.954 4.864 6.886 1.00 87.62 86 PRO A CA 1
ATOM 710 C C . PRO A 1 86 ? 13.948 5.870 7.472 1.00 87.62 86 PRO A C 1
ATOM 712 O O . PRO A 1 86 ? 13.784 6.357 8.599 1.00 87.62 86 PRO A O 1
ATOM 715 N N . THR A 1 87 ? 14.983 6.199 6.703 1.00 89.69 87 THR A N 1
ATOM 716 C CA . THR A 1 87 ? 15.936 7.257 7.063 1.00 89.69 87 THR A CA 1
ATOM 717 C C . THR A 1 87 ? 15.294 8.633 6.888 1.00 89.69 87 THR A C 1
ATOM 719 O O . THR A 1 87 ? 15.466 9.505 7.748 1.00 89.69 87 THR A O 1
ATOM 722 N N . ASP A 1 88 ? 14.476 8.775 5.842 1.00 93.12 88 ASP A N 1
ATOM 723 C CA . ASP A 1 88 ? 13.659 9.947 5.547 1.00 93.12 88 ASP A CA 1
ATOM 724 C C . ASP A 1 88 ? 12.637 10.234 6.672 1.00 93.12 88 ASP A C 1
ATOM 726 O O . ASP A 1 88 ? 11.790 9.385 6.981 1.00 93.12 88 ASP A O 1
ATOM 730 N N . PRO A 1 89 ? 12.696 11.426 7.303 1.00 93.12 89 PRO A N 1
ATOM 731 C CA . PRO A 1 89 ? 11.723 11.845 8.303 1.00 93.12 89 PRO A CA 1
ATOM 732 C C . PRO A 1 89 ? 10.274 11.834 7.821 1.00 93.12 89 PRO A C 1
ATOM 734 O O . PRO A 1 89 ? 9.406 11.468 8.612 1.00 93.12 89 PRO A O 1
ATOM 737 N N . GLU A 1 90 ? 10.009 12.199 6.564 1.00 94.56 90 GLU A N 1
ATOM 738 C CA . GLU A 1 90 ? 8.638 12.261 6.049 1.00 94.56 90 GLU A CA 1
ATOM 739 C C . GLU A 1 90 ? 8.049 10.853 5.912 1.00 94.56 90 GLU A C 1
ATOM 741 O O . GLU A 1 90 ? 6.947 10.576 6.395 1.00 94.56 90 GLU A O 1
ATOM 746 N N . LEU A 1 91 ? 8.804 9.923 5.321 1.00 93.19 91 LEU A N 1
ATOM 747 C CA . LEU A 1 91 ? 8.384 8.528 5.224 1.00 93.19 91 LEU A CA 1
ATOM 748 C C . LEU A 1 91 ? 8.177 7.889 6.607 1.00 93.19 91 LEU A C 1
ATOM 750 O O . LEU A 1 91 ? 7.200 7.168 6.814 1.00 93.19 91 LEU A O 1
ATOM 754 N N . ARG A 1 92 ? 9.039 8.203 7.580 1.00 93.94 92 ARG A N 1
ATOM 755 C CA . ARG A 1 92 ? 8.885 7.745 8.968 1.00 93.94 92 ARG A CA 1
ATOM 756 C C . ARG A 1 92 ? 7.603 8.272 9.621 1.00 93.94 92 ARG A C 1
ATOM 758 O O . ARG A 1 92 ? 6.916 7.505 10.290 1.00 93.94 92 ARG A O 1
ATOM 765 N N . GLU A 1 93 ? 7.257 9.541 9.416 1.00 95.38 93 GLU A N 1
ATOM 766 C CA . GLU A 1 93 ? 5.998 10.112 9.916 1.00 95.38 93 GLU A CA 1
ATOM 767 C C . GLU A 1 93 ? 4.781 9.420 9.287 1.00 95.38 93 GLU A C 1
ATOM 769 O O . GLU A 1 93 ? 3.844 9.034 9.991 1.00 95.38 93 GLU A O 1
ATOM 774 N N . ARG A 1 94 ? 4.823 9.166 7.973 1.00 95.94 94 ARG A N 1
ATOM 775 C CA . ARG A 1 94 ? 3.773 8.407 7.279 1.00 95.94 94 ARG A CA 1
ATOM 776 C C . ARG A 1 94 ? 3.634 6.994 7.842 1.00 95.94 94 ARG A C 1
ATOM 778 O O . ARG A 1 94 ? 2.515 6.524 8.019 1.00 95.94 94 ARG A O 1
ATOM 785 N N . PHE A 1 95 ? 4.739 6.333 8.180 1.00 95.12 95 PHE A N 1
ATOM 786 C CA . PHE A 1 95 ? 4.717 5.011 8.811 1.00 95.12 95 PHE A CA 1
ATOM 787 C C . PHE A 1 95 ? 4.053 5.056 10.192 1.00 95.12 95 PHE A C 1
ATOM 789 O O . PHE A 1 95 ? 3.219 4.205 10.500 1.00 95.12 95 PHE A O 1
ATOM 796 N N . SER A 1 96 ? 4.352 6.077 11.001 1.00 94.56 96 SER A N 1
ATOM 797 C CA . SER A 1 96 ? 3.668 6.291 12.281 1.00 94.56 96 SER A CA 1
ATOM 798 C C . SER A 1 96 ? 2.159 6.484 12.105 1.00 94.56 96 SER A C 1
ATOM 800 O O . SER A 1 96 ? 1.382 5.888 12.851 1.00 94.56 96 SER A O 1
ATOM 802 N N . TYR A 1 97 ? 1.738 7.255 11.099 1.00 96.44 97 TYR A N 1
ATOM 803 C CA . TYR A 1 97 ? 0.322 7.432 10.779 1.00 96.44 97 TYR A CA 1
ATOM 804 C C . TYR A 1 97 ? -0.355 6.113 10.384 1.00 96.44 97 TYR A C 1
ATOM 806 O O . TYR A 1 97 ? -1.422 5.803 10.905 1.00 96.44 97 TYR A O 1
ATOM 814 N N . ILE A 1 98 ? 0.273 5.314 9.515 1.00 96.50 98 ILE A N 1
ATOM 815 C CA . ILE A 1 98 ? -0.270 4.020 9.069 1.00 96.50 98 ILE A CA 1
ATOM 816 C C . ILE A 1 98 ? -0.441 3.068 10.256 1.00 96.50 98 ILE A C 1
ATOM 818 O O . ILE A 1 98 ? -1.507 2.480 10.421 1.00 96.50 98 ILE A O 1
ATOM 822 N N . GLY A 1 99 ? 0.573 2.953 11.120 1.00 95.56 99 GLY A N 1
ATOM 823 C CA . GLY A 1 99 ? 0.486 2.116 12.318 1.00 95.56 99 GLY A CA 1
ATOM 824 C C . GLY A 1 99 ? -0.647 2.551 13.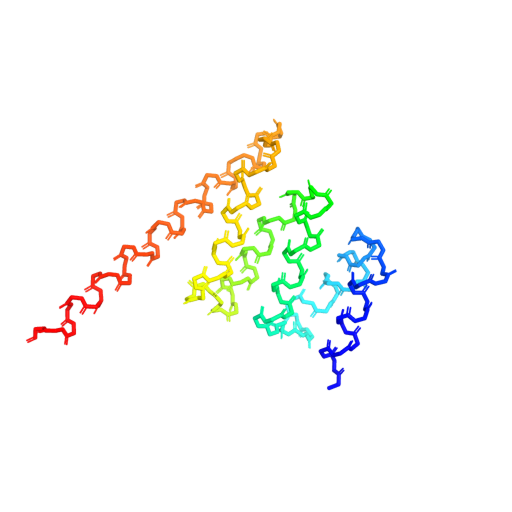254 1.00 95.56 99 GLY A C 1
ATOM 825 O O . GLY A 1 99 ? -1.396 1.712 13.758 1.00 95.56 99 GLY A O 1
ATOM 826 N N . TRP A 1 100 ? -0.822 3.862 13.440 1.00 96.38 100 TRP A N 1
ATOM 827 C CA . TRP A 1 100 ? -1.917 4.413 14.240 1.00 96.38 100 TRP A CA 1
ATOM 828 C C . TRP A 1 100 ? -3.301 4.165 13.617 1.00 96.38 100 TRP A C 1
ATOM 830 O O . TRP A 1 100 ? -4.251 3.814 14.323 1.00 96.38 100 TRP A O 1
ATOM 840 N N . ASP A 1 101 ? -3.423 4.321 12.299 1.00 95.88 101 ASP A N 1
ATOM 841 C CA . ASP A 1 101 ? -4.665 4.089 11.559 1.00 95.88 101 ASP A CA 1
ATOM 842 C C . ASP A 1 101 ? -5.083 2.610 11.614 1.00 95.88 101 ASP A C 1
ATOM 844 O O . ASP A 1 101 ? -6.243 2.304 11.898 1.00 95.88 101 ASP A O 1
ATOM 848 N N . ILE A 1 102 ? -4.133 1.679 11.457 1.00 94.75 102 ILE A N 1
ATOM 849 C CA . ILE A 1 102 ? -4.371 0.235 11.624 1.00 94.75 102 ILE A CA 1
ATOM 850 C C . ILE A 1 102 ? -4.887 -0.072 13.033 1.00 94.75 102 ILE A C 1
ATOM 852 O O . ILE A 1 102 ? -5.931 -0.713 13.175 1.00 94.75 102 ILE A O 1
ATOM 856 N N . TYR A 1 103 ? -4.196 0.413 14.070 1.00 94.06 103 TYR A N 1
ATOM 857 C CA . TYR A 1 103 ? -4.607 0.212 15.462 1.00 94.06 103 TYR A CA 1
ATOM 858 C C . TYR A 1 103 ? -6.040 0.708 15.702 1.00 94.06 103 TYR A C 1
ATOM 860 O O . TYR A 1 103 ? -6.889 -0.028 16.204 1.00 94.06 103 TYR A O 1
ATOM 868 N N . THR A 1 104 ? -6.334 1.932 15.258 1.00 93.38 104 THR A N 1
ATOM 869 C CA . THR A 1 104 ? -7.653 2.560 15.412 1.00 93.38 104 THR A CA 1
ATOM 870 C C . THR A 1 104 ? -8.749 1.757 14.707 1.00 93.38 104 THR A C 1
ATOM 872 O O . THR A 1 104 ? -9.838 1.571 15.252 1.00 93.38 104 THR A O 1
ATOM 875 N N . LYS A 1 105 ? -8.482 1.244 13.500 1.00 89.88 105 LYS A N 1
ATOM 876 C CA . LYS A 1 105 ? -9.434 0.404 12.757 1.00 89.88 105 LYS A CA 1
ATOM 877 C C . LYS A 1 105 ? -9.723 -0.912 13.484 1.00 89.88 105 LYS A C 1
ATOM 879 O O . LYS A 1 105 ? -10.890 -1.294 13.561 1.00 89.88 105 LYS A O 1
ATOM 884 N N . ILE A 1 106 ? -8.705 -1.575 14.037 1.00 88.75 106 ILE A N 1
ATOM 885 C CA . ILE A 1 106 ? -8.866 -2.835 14.785 1.00 88.75 106 ILE A CA 1
ATOM 886 C C . ILE A 1 106 ? -9.686 -2.611 16.062 1.00 88.75 106 ILE A C 1
ATOM 888 O O . ILE A 1 106 ? -10.643 -3.347 16.311 1.00 88.75 106 ILE A O 1
ATOM 892 N N . GLU A 1 107 ? -9.376 -1.567 16.832 1.00 89.44 107 GLU A N 1
ATOM 893 C CA . GLU A 1 107 ? -10.123 -1.235 18.052 1.00 89.44 107 GLU A CA 1
ATOM 894 C C . GLU A 1 107 ? -11.601 -0.957 17.749 1.00 89.44 107 GLU A C 1
ATOM 896 O O . GLU A 1 107 ? -12.493 -1.563 18.348 1.00 89.44 107 GLU A O 1
ATOM 901 N N . ASN A 1 108 ? -11.881 -0.150 16.722 1.00 86.94 108 ASN A N 1
ATOM 902 C CA . ASN A 1 108 ? -13.251 0.131 16.289 1.00 86.94 108 ASN A CA 1
ATOM 903 C C . ASN A 1 108 ? -13.991 -1.132 15.805 1.00 86.94 108 ASN A C 1
ATOM 905 O O . ASN A 1 108 ? -15.201 -1.273 16.006 1.00 86.94 108 ASN A O 1
ATOM 909 N N . GLN A 1 109 ? -13.307 -2.075 15.147 1.00 81.31 109 GLN A N 1
ATOM 910 C CA . GLN A 1 109 ? -13.911 -3.354 14.757 1.00 81.31 109 GLN A CA 1
ATOM 911 C C . GLN A 1 109 ? -14.275 -4.205 15.981 1.00 81.31 109 GLN A C 1
ATOM 913 O O . GLN A 1 109 ? -15.349 -4.817 16.000 1.00 81.31 109 GLN A O 1
ATOM 918 N N . ASN A 1 110 ? -13.418 -4.225 17.004 1.00 77.19 110 ASN A N 1
ATOM 919 C CA . ASN A 1 110 ? -13.668 -4.943 18.250 1.00 77.19 110 ASN A CA 1
ATOM 920 C C . ASN A 1 110 ? -14.895 -4.381 18.976 1.00 77.19 110 ASN A C 1
ATOM 922 O O . ASN A 1 110 ? -15.810 -5.143 19.295 1.00 77.19 110 ASN A O 1
ATOM 926 N N . GLU A 1 111 ? -14.984 -3.060 19.149 1.00 75.75 111 GLU A N 1
ATOM 927 C CA . GLU A 1 111 ? -16.147 -2.404 19.765 1.00 75.75 111 GLU A CA 1
ATOM 928 C C . GLU A 1 111 ? -17.460 -2.749 19.043 1.00 75.75 111 GLU A C 1
ATOM 930 O O . GLU A 1 111 ? -18.464 -3.111 19.666 1.00 75.75 111 GLU A O 1
ATOM 935 N N . ASN A 1 112 ? -17.447 -2.728 17.707 1.00 72.81 112 ASN A N 1
ATOM 936 C CA . ASN A 1 112 ? -18.608 -3.087 16.894 1.00 72.81 112 ASN A CA 1
ATOM 937 C C . ASN A 1 112 ? -19.009 -4.566 17.027 1.00 72.81 112 ASN A C 1
ATOM 939 O O . ASN A 1 112 ? -20.201 -4.885 16.977 1.00 72.81 112 ASN A O 1
ATOM 943 N N . ARG A 1 113 ? -18.046 -5.482 17.201 1.00 71.12 113 ARG A N 1
ATOM 944 C CA . ARG A 1 113 ? -18.327 -6.903 17.471 1.00 71.12 113 ARG A CA 1
ATOM 945 C C . ARG A 1 113 ? -18.974 -7.086 18.845 1.00 71.12 113 ARG A C 1
ATOM 947 O O . ARG A 1 113 ? -19.960 -7.813 18.939 1.00 71.12 113 ARG A O 1
ATOM 954 N N . PHE A 1 114 ? -18.487 -6.397 19.878 1.00 67.44 114 PHE A N 1
ATOM 955 C CA . PHE A 1 114 ? -19.072 -6.455 21.224 1.00 67.44 114 PHE A CA 1
ATOM 956 C C . PHE A 1 114 ? -20.503 -5.906 21.273 1.00 67.44 114 PHE A C 1
ATOM 958 O O . PHE A 1 114 ? -21.369 -6.516 21.899 1.00 67.44 114 PHE A O 1
ATOM 965 N N . ASN A 1 115 ? -20.783 -4.807 20.568 1.00 68.00 115 ASN A N 1
ATOM 966 C CA . ASN A 1 115 ? -22.118 -4.204 20.545 1.00 68.00 115 ASN A CA 1
ATOM 967 C C . ASN A 1 115 ? -23.174 -5.058 19.820 1.00 68.00 115 ASN A C 1
ATOM 969 O O . ASN A 1 115 ? -24.350 -4.940 20.137 1.00 68.00 115 ASN A O 1
ATOM 973 N N . LYS A 1 116 ? -22.784 -5.934 18.882 1.00 63.78 116 LYS A N 1
ATOM 974 C CA . LYS A 1 116 ? -23.709 -6.859 18.190 1.00 63.78 116 LYS A CA 1
ATOM 975 C C . LYS A 1 116 ? -24.081 -8.105 19.003 1.00 63.78 116 LYS A C 1
ATOM 977 O O . LYS A 1 116 ? -24.972 -8.842 18.594 1.00 63.78 116 LYS A O 1
ATOM 982 N N . LEU A 1 117 ? -23.368 -8.375 20.097 1.00 63.03 117 LEU A N 1
ATOM 983 C CA . LEU A 1 117 ? -23.583 -9.539 20.964 1.00 63.03 117 LEU A CA 1
ATOM 984 C C . LEU A 1 117 ? -24.459 -9.219 22.192 1.00 63.03 117 LEU A C 1
ATOM 986 O O . LEU A 1 117 ? -24.762 -10.127 22.966 1.00 63.03 117 LEU A O 1
ATOM 990 N N . ARG A 1 118 ? -24.843 -7.949 22.378 1.00 50.50 118 ARG A N 1
ATOM 991 C CA . ARG A 1 118 ? -25.816 -7.472 23.373 1.00 50.50 118 ARG A CA 1
ATOM 992 C C . ARG A 1 118 ? -27.167 -7.215 22.722 1.00 50.50 118 ARG A C 1
ATOM 994 O O . ARG A 1 118 ? -28.172 -7.429 23.432 1.00 50.50 118 ARG A O 1
#